Protein AF-A0A8S4QPX8-F1 (afdb_monomer_lite)

Organism: NCBI:txid348720

Foldseek 3Di:
DDPDPDDFDWDKDKDFDDDPLLQFGKIKIWIGTRQKIKIKMWTQALVRDIDIDIDIFHPPPDDDDDDDDDDDRRFDWDKDKDFHDHPPSQWGKIKIWIGTRQKIWMKIWTQDPVRDIDMDIDMDGPVHD

InterPro domains:
  IPR000618 Insect cuticle protein [PF00379] (8-62)
  IPR000618 Insect cuticle protein [PF00379] (73-129)
  IPR000618 Insect cuticle protein [PR00947] (9-20)
  IPR000618 Insect cuticle protein [PR00947] (37-48)
  IPR000618 Insect cuticle protein [PR00947] (48-59)
  IPR000618 Insect cuticle protein [PS51155] (8-79)
  IPR000618 Insect cuticle protein [PS51155] (75-129)
  IPR051217 Insect Cuticle Structural [PTHR12236] (65-129)

Secondary structure (DSSP, 8-state):
---------EEEEEEEEE-TTT--EEEEEEEEETTEEEEEEEEE-TTS-EEEEEEEE-S--S--------------EEEEEEEEE-TTT--EEEEEEEEETTEEEEEEEEE-TTS-EEEEEEEE-TT--

pLDDT: mean 77.75, std 17.4, range [33.19, 95.69]

Sequence (129 aa):
METINIAHPKYEFEYSVADTHTGDIKSQHEARDGDRVTGSYSLHEADGTVRTVHYSADDHTGQQGYSQGHEEYAHPKYEFEYSVADTHTGDIKSQHEARDGDRVTGSYSLHEADGTVRTVHYSADDHTG

Radius of gyration: 18.85 Å; chains: 1; bounding box: 52×27×57 Å

Structure (mmCIF, N/CA/C/O backbone):
data_AF-A0A8S4QPX8-F1
#
_entry.id   AF-A0A8S4QPX8-F1
#
loop_
_atom_site.group_PDB
_atom_site.id
_atom_site.type_symbol
_atom_site.label_atom_id
_atom_site.label_alt_id
_atom_site.label_comp_id
_atom_site.label_asym_id
_atom_site.label_entity_id
_atom_site.label_seq_id
_atom_site.pdbx_PDB_ins_code
_atom_site.Cartn_x
_atom_site.Cartn_y
_atom_site.Cartn_z
_atom_site.occupancy
_atom_site.B_iso_or_equiv
_atom_site.auth_seq_id
_atom_site.auth_comp_id
_atom_site.auth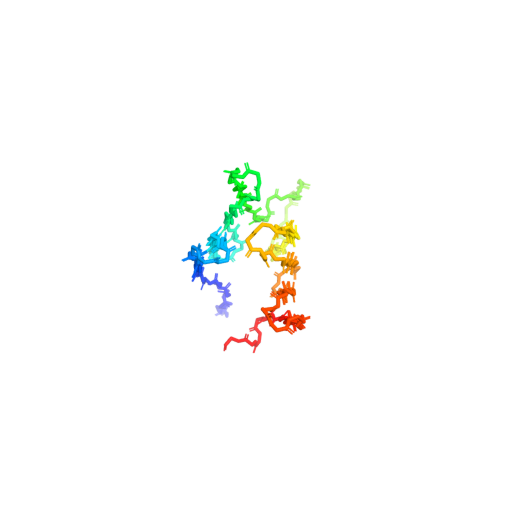_asym_id
_atom_site.auth_atom_id
_atom_site.pdbx_PDB_model_num
ATOM 1 N N . MET A 1 1 ? 19.652 -9.585 -40.666 1.00 42.22 1 MET A N 1
ATOM 2 C CA . MET A 1 1 ? 19.488 -8.649 -39.541 1.00 42.22 1 MET A CA 1
ATOM 3 C C . MET A 1 1 ? 18.197 -9.049 -38.869 1.00 42.22 1 MET A C 1
ATOM 5 O O . MET A 1 1 ? 17.149 -8.899 -39.479 1.00 42.22 1 MET A O 1
ATOM 9 N N . GLU A 1 2 ? 18.297 -9.702 -37.720 1.00 44.25 2 GLU A N 1
ATOM 10 C CA . GLU A 1 2 ? 17.140 -10.091 -36.917 1.00 44.25 2 GLU A CA 1
ATOM 11 C C . GLU A 1 2 ? 16.748 -8.864 -36.093 1.00 44.25 2 GLU A C 1
ATOM 13 O O . GLU A 1 2 ? 17.573 -8.316 -35.363 1.00 44.25 2 GLU A O 1
ATOM 18 N N . THR A 1 3 ? 15.536 -8.355 -36.284 1.00 42.31 3 THR A N 1
ATOM 19 C CA . THR A 1 3 ? 14.982 -7.315 -35.417 1.00 42.31 3 THR A CA 1
ATOM 20 C C . THR A 1 3 ? 14.617 -7.974 -34.097 1.00 42.31 3 THR A C 1
ATOM 22 O O . THR A 1 3 ? 13.640 -8.720 -34.036 1.00 42.31 3 THR A O 1
ATOM 25 N N . ILE A 1 4 ? 15.416 -7.732 -33.059 1.00 50.06 4 ILE A N 1
ATOM 26 C CA . ILE A 1 4 ? 15.067 -8.109 -31.690 1.00 50.06 4 ILE A CA 1
ATOM 27 C C . ILE A 1 4 ? 13.846 -7.266 -31.321 1.00 50.06 4 ILE A C 1
ATOM 29 O O . ILE A 1 4 ? 13.907 -6.038 -31.322 1.00 50.06 4 ILE A O 1
ATOM 33 N N . ASN A 1 5 ? 12.713 -7.923 -31.099 1.00 49.00 5 ASN A N 1
ATOM 34 C CA . ASN A 1 5 ? 11.502 -7.264 -30.640 1.00 49.00 5 ASN A CA 1
ATOM 35 C C . ASN A 1 5 ? 11.675 -7.008 -29.138 1.00 49.00 5 ASN A C 1
ATOM 37 O O . ASN A 1 5 ? 11.500 -7.924 -28.337 1.00 49.00 5 ASN A O 1
ATOM 41 N N . ILE A 1 6 ? 12.121 -5.806 -28.773 1.00 56.75 6 ILE A N 1
ATOM 42 C CA . ILE A 1 6 ? 12.307 -5.424 -27.370 1.00 56.75 6 ILE A CA 1
ATOM 43 C C . ILE A 1 6 ? 10.915 -5.237 -26.764 1.00 56.75 6 ILE A C 1
ATOM 45 O O . ILE A 1 6 ? 10.115 -4.439 -27.257 1.00 56.75 6 ILE A O 1
ATOM 49 N N . ALA A 1 7 ? 10.601 -6.018 -25.732 1.00 63.69 7 ALA A N 1
ATOM 50 C CA . ALA A 1 7 ? 9.343 -5.887 -25.013 1.00 63.69 7 ALA A CA 1
ATOM 51 C C . ALA A 1 7 ? 9.310 -4.533 -24.290 1.00 63.69 7 ALA A C 1
ATOM 53 O O . ALA A 1 7 ? 10.237 -4.198 -23.562 1.00 63.69 7 ALA A O 1
ATOM 54 N N . HIS A 1 8 ? 8.237 -3.769 -24.487 1.00 71.50 8 HIS A N 1
ATOM 55 C CA . HIS A 1 8 ? 8.026 -2.473 -23.843 1.00 71.50 8 HIS A CA 1
ATOM 56 C C . HIS A 1 8 ? 6.739 -2.535 -23.006 1.00 71.50 8 HIS A C 1
ATOM 58 O O . HIS A 1 8 ? 5.679 -2.101 -23.473 1.00 71.50 8 HIS A O 1
ATOM 64 N N . PRO A 1 9 ? 6.783 -3.175 -21.820 1.00 75.38 9 PRO A N 1
ATOM 65 C CA . PRO A 1 9 ? 5.598 -3.401 -21.003 1.00 75.38 9 PRO A CA 1
ATOM 66 C C . PRO A 1 9 ? 4.987 -2.073 -20.566 1.00 75.38 9 PRO A C 1
ATOM 68 O O . PRO A 1 9 ? 5.684 -1.156 -20.133 1.00 75.38 9 PRO A O 1
ATOM 71 N N . LYS A 1 10 ? 3.665 -1.969 -20.685 1.00 83.94 10 LYS A N 1
ATOM 72 C CA . LYS A 1 10 ? 2.926 -0.764 -20.328 1.00 83.94 10 LYS A CA 1
ATOM 73 C C . LYS A 1 10 ? 1.606 -1.137 -19.686 1.00 83.94 10 LYS A C 1
ATOM 75 O O . LYS A 1 10 ? 0.828 -1.887 -20.272 1.00 83.94 10 LYS A O 1
ATOM 80 N N . TYR A 1 11 ? 1.356 -0.592 -18.505 1.00 84.25 11 TYR A N 1
ATOM 81 C CA . TYR A 1 11 ? 0.067 -0.696 -17.837 1.00 84.25 11 TYR A CA 1
ATOM 82 C C . TYR A 1 11 ? -0.186 0.538 -16.981 1.00 84.25 11 TYR A C 1
ATOM 84 O O . TYR A 1 11 ? 0.728 1.286 -16.637 1.00 84.25 11 TYR A O 1
ATOM 92 N N . GLU A 1 12 ? -1.446 0.711 -16.618 1.00 89.44 12 GLU A N 1
ATOM 93 C CA . GLU A 1 12 ? -1.891 1.680 -15.634 1.00 89.44 12 GLU A CA 1
ATOM 94 C C . GLU A 1 12 ? -3.073 1.068 -14.891 1.00 89.44 12 GLU A C 1
ATOM 96 O O . GLU A 1 12 ? -3.953 0.470 -15.517 1.00 89.44 12 GLU A O 1
ATOM 101 N N . PHE A 1 13 ? -3.082 1.181 -13.567 1.00 86.50 13 PHE A N 1
ATOM 102 C CA . PHE A 1 13 ? -4.228 0.787 -12.766 1.00 86.50 13 PHE A CA 1
ATOM 103 C C . PHE A 1 13 ? -4.479 1.767 -11.628 1.00 86.50 13 PHE A C 1
ATOM 105 O O . PHE A 1 13 ? -3.571 2.420 -11.116 1.00 86.50 13 PHE A O 1
ATOM 112 N N . GLU A 1 14 ? -5.747 1.851 -11.246 1.00 91.25 14 GLU A N 1
ATOM 113 C CA . GLU A 1 14 ? -6.229 2.681 -10.157 1.00 91.25 14 GLU A CA 1
ATOM 114 C C . GLU A 1 14 ? -7.338 1.931 -9.425 1.00 91.25 14 GLU A C 1
ATOM 116 O O . GLU A 1 14 ? -8.198 1.301 -10.050 1.00 91.25 14 GLU A O 1
ATOM 121 N N . TYR A 1 15 ? -7.353 2.029 -8.100 1.00 88.25 15 TYR A N 1
ATOM 122 C CA . TYR A 1 15 ? -8.526 1.676 -7.316 1.00 88.25 15 TYR A CA 1
ATOM 123 C C . TYR A 1 15 ? -8.748 2.677 -6.187 1.00 88.25 15 TYR A C 1
ATOM 125 O O . TYR A 1 15 ? -7.821 3.298 -5.668 1.00 88.25 15 TYR A O 1
ATOM 133 N N . SER A 1 16 ? -10.001 2.802 -5.760 1.00 93.12 16 SER A N 1
ATOM 134 C CA . SER A 1 16 ? -10.365 3.569 -4.574 1.00 93.12 16 SER A CA 1
ATOM 135 C C . SER A 1 16 ? -11.467 2.873 -3.785 1.00 93.12 16 SER A C 1
ATOM 137 O O . SER A 1 16 ? -12.267 2.112 -4.330 1.00 93.12 16 SER A O 1
ATOM 139 N N . VAL A 1 17 ? -11.475 3.109 -2.477 1.00 90.62 17 VAL A N 1
ATOM 140 C CA . VAL A 1 17 ? -12.546 2.711 -1.563 1.00 90.62 17 VAL A CA 1
ATOM 141 C C . VAL A 1 17 ? -12.955 3.952 -0.787 1.00 90.62 17 VAL A 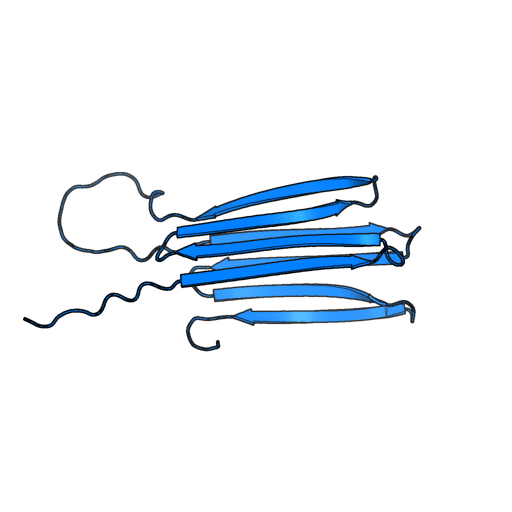C 1
ATOM 143 O O . VAL A 1 17 ? -12.103 4.726 -0.358 1.00 90.62 17 VAL A O 1
ATOM 146 N N . ALA A 1 18 ? -14.262 4.159 -0.668 1.00 93.12 18 ALA A N 1
ATOM 147 C CA . ALA A 1 18 ? -14.858 5.251 0.085 1.00 93.12 18 ALA A CA 1
ATOM 148 C C . ALA A 1 18 ? -16.060 4.706 0.859 1.00 93.12 18 ALA A C 1
ATOM 150 O O . ALA A 1 18 ? -17.216 4.907 0.481 1.00 93.12 18 ALA A O 1
ATOM 151 N N . ASP A 1 19 ? -15.774 3.958 1.918 1.00 87.31 19 ASP A N 1
ATOM 152 C CA . ASP A 1 19 ? -16.784 3.402 2.804 1.00 87.31 19 ASP A CA 1
ATOM 153 C C . ASP A 1 19 ? -16.900 4.268 4.060 1.00 87.31 19 ASP A C 1
ATOM 155 O O . ASP A 1 19 ? -16.084 4.205 4.973 1.00 87.31 19 ASP A O 1
ATOM 159 N N . THR A 1 20 ? -17.943 5.094 4.123 1.00 85.38 20 THR A N 1
ATOM 160 C CA . THR A 1 20 ? -18.206 5.948 5.290 1.00 85.38 20 THR A CA 1
ATOM 161 C C . THR A 1 20 ? -18.744 5.180 6.495 1.00 85.38 20 THR A C 1
ATOM 163 O O . THR A 1 20 ? -18.810 5.745 7.582 1.00 85.38 20 THR A O 1
ATOM 166 N N . HIS A 1 21 ? -19.215 3.943 6.309 1.00 82.69 21 HIS A N 1
ATOM 167 C CA . HIS A 1 21 ? -19.723 3.125 7.406 1.00 82.69 21 HIS A CA 1
ATOM 168 C C . HIS A 1 21 ? -18.576 2.540 8.224 1.00 82.69 21 HIS A C 1
ATOM 170 O O . HIS A 1 21 ? -18.622 2.601 9.450 1.00 82.69 21 HIS A O 1
ATOM 176 N N . THR A 1 22 ? -17.554 2.018 7.545 1.00 82.31 22 THR A N 1
ATOM 177 C CA . THR A 1 22 ? -16.340 1.506 8.189 1.00 82.31 22 THR A CA 1
ATOM 178 C C . THR A 1 22 ? -15.296 2.600 8.396 1.00 82.31 22 THR A C 1
ATOM 180 O O . THR A 1 22 ? -14.528 2.529 9.335 1.00 82.31 22 THR A O 1
ATOM 183 N N . GLY A 1 23 ? -15.281 3.654 7.583 1.00 81.94 23 GLY A N 1
ATOM 184 C CA . GLY A 1 23 ? -14.192 4.633 7.580 1.00 81.94 23 GLY A CA 1
ATOM 185 C C . GLY A 1 23 ? -13.038 4.249 6.647 1.00 81.94 23 GLY A C 1
ATOM 186 O O . GLY A 1 23 ? -12.058 4.989 6.576 1.00 81.94 23 GLY A O 1
ATOM 187 N N . ASP A 1 24 ? -13.160 3.152 5.883 1.00 85.38 24 ASP A N 1
ATOM 188 C CA . ASP A 1 24 ? -12.177 2.774 4.866 1.00 85.38 24 ASP A CA 1
ATOM 189 C C . ASP A 1 24 ? -12.236 3.743 3.676 1.00 85.38 24 ASP A C 1
ATOM 191 O O . ASP A 1 24 ? -13.033 3.598 2.744 1.00 85.38 24 ASP A O 1
ATOM 195 N N . ILE A 1 25 ? -11.388 4.769 3.728 1.00 89.94 25 ILE A N 1
ATOM 196 C CA . ILE A 1 25 ? -11.211 5.747 2.658 1.00 89.94 25 ILE A CA 1
ATOM 197 C C . ILE A 1 25 ? -9.756 5.693 2.196 1.00 89.94 25 ILE A C 1
ATOM 199 O O . ILE A 1 25 ? -8.839 6.090 2.921 1.00 89.94 25 ILE A O 1
ATOM 203 N N . LYS A 1 26 ? -9.542 5.188 0.979 1.00 89.81 26 LYS A N 1
ATOM 204 C CA . LYS A 1 26 ? -8.213 4.980 0.394 1.00 89.81 26 LYS A CA 1
ATOM 205 C C . LYS A 1 26 ? -8.236 5.044 -1.124 1.00 89.81 26 LYS A C 1
ATOM 207 O O . LYS A 1 26 ? -9.246 4.737 -1.758 1.00 89.81 26 LYS A O 1
ATOM 212 N N . SER A 1 27 ? -7.095 5.371 -1.713 1.00 92.75 27 SER A N 1
ATOM 213 C CA . SER A 1 27 ? -6.879 5.285 -3.157 1.00 92.75 27 SER A CA 1
ATOM 214 C C . SER A 1 27 ? -5.485 4.764 -3.468 1.00 92.75 27 SER A C 1
ATOM 216 O O . SER A 1 27 ? -4.565 4.921 -2.669 1.00 92.75 27 SER A O 1
ATOM 218 N N . GLN A 1 28 ? -5.317 4.159 -4.633 1.00 89.38 28 GLN A N 1
ATOM 219 C CA . GLN A 1 28 ? -4.023 3.753 -5.154 1.00 89.38 28 GLN A CA 1
ATOM 220 C C . GLN A 1 28 ? -4.025 3.912 -6.672 1.00 89.38 28 GLN A C 1
ATOM 222 O O . GLN A 1 28 ? -5.047 3.707 -7.321 1.00 89.38 28 GLN A O 1
ATOM 227 N N . HIS A 1 29 ? -2.881 4.327 -7.207 1.00 92.44 29 HIS A N 1
ATOM 228 C CA . HIS A 1 29 ? -2.610 4.483 -8.632 1.00 92.44 29 HIS A CA 1
ATOM 229 C C . HIS A 1 29 ? -1.189 4.003 -8.911 1.00 92.44 29 HIS A C 1
ATOM 231 O O . HIS A 1 29 ? -0.273 4.349 -8.164 1.00 92.44 29 HIS A O 1
ATOM 237 N N . GLU A 1 30 ? -0.998 3.227 -9.972 1.00 88.31 30 GLU A N 1
ATOM 238 C CA . GLU A 1 30 ? 0.323 2.853 -10.471 1.00 88.31 30 GLU A CA 1
ATOM 239 C C . GLU A 1 30 ? 0.324 2.816 -11.999 1.00 88.31 30 GLU A C 1
ATOM 241 O O . GLU A 1 30 ? -0.596 2.295 -12.631 1.00 88.31 30 GLU A O 1
ATOM 246 N N . ALA A 1 31 ? 1.396 3.333 -12.593 1.00 87.19 31 ALA A N 1
ATOM 247 C CA . ALA A 1 31 ? 1.661 3.259 -14.018 1.00 87.19 31 ALA A CA 1
ATOM 248 C C . ALA A 1 31 ? 3.073 2.723 -14.276 1.00 87.19 31 ALA A C 1
ATOM 250 O O . A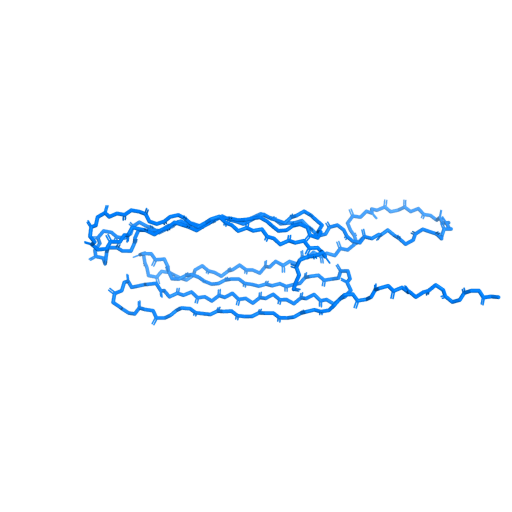LA A 1 31 ? 4.037 3.131 -13.618 1.00 87.19 31 ALA A O 1
ATOM 251 N N . ARG A 1 32 ? 3.189 1.849 -15.281 1.00 84.31 32 ARG A N 1
ATOM 252 C CA . ARG A 1 32 ? 4.455 1.372 -15.845 1.00 84.31 32 ARG A CA 1
ATOM 253 C C . ARG A 1 32 ? 4.561 1.803 -17.297 1.00 84.31 32 ARG A C 1
ATOM 255 O O . ARG A 1 32 ? 3.628 1.593 -18.071 1.00 84.31 32 ARG A O 1
ATOM 262 N N . ASP A 1 33 ? 5.713 2.342 -17.669 1.00 83.94 33 ASP A N 1
ATOM 263 C CA . ASP A 1 33 ? 6.079 2.596 -19.060 1.00 83.94 33 ASP A CA 1
ATOM 264 C C . ASP A 1 33 ? 7.500 2.089 -19.308 1.00 83.94 33 ASP A C 1
ATOM 266 O O . ASP A 1 33 ? 8.479 2.707 -18.884 1.00 83.94 33 ASP A O 1
ATOM 270 N N . GLY A 1 34 ? 7.596 0.912 -19.927 1.00 81.56 34 GLY A N 1
ATOM 271 C CA . GLY A 1 34 ? 8.839 0.163 -20.042 1.00 81.56 34 GLY A CA 1
ATOM 272 C C . GLY A 1 34 ? 9.397 -0.174 -18.659 1.00 81.56 34 GLY A C 1
ATOM 273 O O . GLY A 1 34 ? 8.778 -0.892 -17.868 1.00 81.56 34 GLY A O 1
ATOM 274 N N . ASP A 1 35 ? 10.562 0.387 -18.380 1.00 74.81 35 ASP A N 1
ATOM 275 C CA . ASP A 1 35 ? 11.340 0.186 -17.160 1.00 74.81 35 ASP A CA 1
ATOM 276 C C . ASP A 1 35 ? 10.962 1.137 -16.018 1.00 74.81 35 ASP A C 1
ATOM 278 O O . ASP A 1 35 ? 11.298 0.907 -14.855 1.00 74.81 35 ASP A O 1
ATOM 282 N N . ARG A 1 36 ? 10.219 2.203 -16.325 1.00 81.56 36 ARG A N 1
ATOM 283 C CA . ARG A 1 36 ? 9.812 3.197 -15.336 1.00 81.56 36 ARG A CA 1
ATOM 284 C C . ARG A 1 36 ? 8.490 2.797 -14.697 1.00 81.56 36 ARG A C 1
ATOM 286 O O . ARG A 1 36 ? 7.486 2.656 -15.393 1.00 81.56 36 ARG A O 1
ATOM 293 N N . VAL A 1 37 ? 8.468 2.721 -13.369 1.00 82.75 37 VAL A N 1
ATOM 294 C CA . VAL A 1 37 ? 7.238 2.576 -12.576 1.00 82.75 37 VAL A CA 1
ATOM 295 C C . VAL A 1 37 ? 7.072 3.800 -11.692 1.00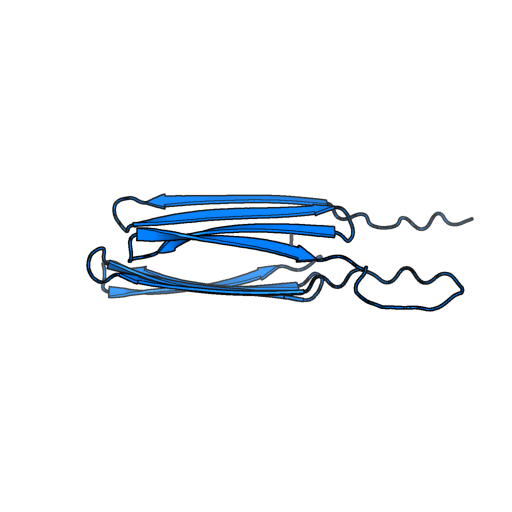 82.75 37 VAL A C 1
ATOM 297 O O . VAL A 1 37 ? 8.015 4.239 -11.035 1.00 82.75 37 VAL A O 1
ATOM 300 N N . THR A 1 38 ? 5.868 4.355 -11.655 1.00 85.00 38 THR A N 1
ATOM 301 C CA . THR A 1 38 ? 5.495 5.417 -10.718 1.00 85.00 38 THR A CA 1
ATOM 302 C C . THR A 1 38 ? 4.120 5.137 -10.162 1.00 85.00 38 THR A C 1
ATOM 304 O O . THR A 1 38 ? 3.234 4.724 -10.907 1.00 85.00 38 THR A O 1
ATOM 307 N N . GLY A 1 39 ? 3.910 5.442 -8.893 1.00 88.69 39 GLY A N 1
ATOM 308 C CA . GLY A 1 39 ? 2.598 5.300 -8.299 1.00 88.69 39 GLY A CA 1
ATOM 309 C C . GLY A 1 39 ? 2.442 6.095 -7.023 1.00 88.69 39 GLY A C 1
ATOM 310 O O . GLY A 1 39 ? 3.351 6.786 -6.549 1.00 88.69 39 GLY A O 1
ATOM 311 N N . SER A 1 40 ? 1.237 6.016 -6.482 1.00 87.75 40 SER A N 1
ATOM 312 C CA . SER A 1 40 ? 0.913 6.573 -5.186 1.00 87.75 40 SER A CA 1
ATOM 313 C C . SER A 1 40 ? -0.181 5.782 -4.495 1.00 87.75 40 SER A C 1
ATOM 315 O O . SER A 1 40 ? -0.986 5.118 -5.146 1.00 87.75 40 SER A O 1
ATOM 317 N N . TYR A 1 41 ? -0.222 5.876 -3.172 1.00 87.31 41 TYR A N 1
ATOM 318 C CA . TYR A 1 41 ? -1.371 5.446 -2.389 1.00 87.31 41 TYR A CA 1
ATOM 319 C C . TYR A 1 41 ? -1.757 6.518 -1.372 1.00 87.31 41 TYR A C 1
ATOM 321 O O . TYR A 1 41 ? -0.901 7.274 -0.902 1.00 87.31 41 TYR A O 1
ATOM 329 N N . SER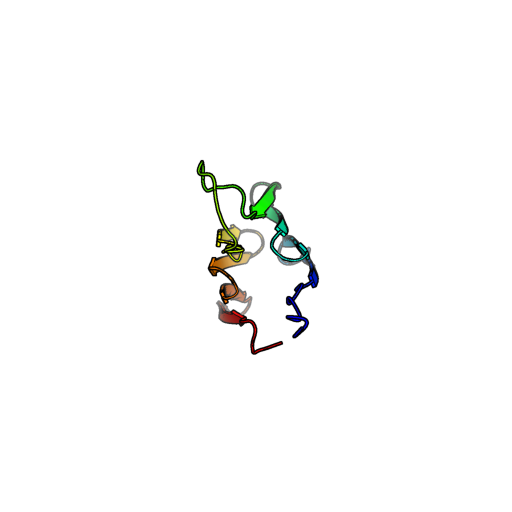 A 1 42 ? -3.044 6.569 -1.031 1.00 90.12 42 SER A N 1
ATOM 330 C CA . SER A 1 42 ? -3.596 7.392 0.039 1.00 90.12 42 SER A CA 1
ATOM 331 C C . SER A 1 42 ? -4.436 6.556 1.004 1.00 90.12 42 SER A C 1
ATOM 333 O O . SER A 1 42 ? -5.103 5.605 0.591 1.00 90.12 42 SER A O 1
ATOM 335 N N . LEU A 1 43 ? -4.396 6.905 2.289 1.00 88.38 43 LEU A N 1
ATOM 336 C CA . LEU A 1 43 ? -5.167 6.267 3.354 1.00 88.38 43 LEU A CA 1
ATOM 337 C C . LEU A 1 43 ? -5.605 7.322 4.370 1.00 88.38 43 LEU A C 1
ATOM 339 O O . LEU A 1 43 ? -4.764 8.066 4.878 1.00 88.38 43 LEU A O 1
ATOM 343 N N . HIS A 1 44 ? -6.897 7.359 4.691 1.00 88.69 44 HIS A N 1
ATOM 344 C CA . HIS A 1 44 ? -7.391 8.056 5.875 1.00 88.69 44 HIS A CA 1
ATOM 345 C C . HIS A 1 44 ? -7.050 7.241 7.128 1.00 88.69 44 HIS A C 1
ATOM 347 O O . HIS A 1 44 ? -7.463 6.090 7.267 1.00 88.69 44 HIS A O 1
ATOM 353 N N . GLU A 1 45 ? -6.269 7.834 8.027 1.00 85.00 45 GLU A N 1
ATOM 354 C CA . GLU A 1 45 ? -5.882 7.235 9.300 1.00 85.00 45 GLU A CA 1
ATOM 355 C C . GLU A 1 45 ? -6.929 7.545 10.385 1.00 85.00 45 GLU A C 1
ATOM 357 O O . GLU A 1 45 ? -7.703 8.501 10.292 1.00 85.00 45 GLU A O 1
ATOM 362 N N . ALA A 1 46 ? -6.951 6.729 11.443 1.00 80.19 46 ALA A N 1
ATOM 363 C CA . ALA A 1 46 ? -7.934 6.834 12.527 1.00 80.19 46 ALA A CA 1
ATOM 364 C C . ALA A 1 46 ? -7.853 8.163 13.306 1.00 80.19 46 ALA A C 1
ATOM 366 O O . ALA A 1 46 ? -8.823 8.590 13.928 1.00 80.19 46 ALA A O 1
ATOM 367 N N . ASP A 1 47 ? -6.700 8.837 13.273 1.00 81.62 47 ASP A N 1
ATOM 368 C CA . ASP A 1 47 ? -6.514 10.166 13.863 1.00 81.62 47 ASP A CA 1
ATOM 369 C C . ASP A 1 47 ? -7.058 11.308 12.978 1.00 81.62 47 ASP A C 1
ATOM 371 O O . ASP A 1 47 ? -6.956 12.483 13.336 1.00 81.62 47 ASP A O 1
ATOM 375 N N . GLY A 1 48 ? -7.664 10.964 11.837 1.00 83.00 48 GLY A N 1
ATOM 376 C CA . GLY A 1 48 ? -8.224 11.889 10.860 1.00 83.00 48 GLY A CA 1
ATOM 377 C C . GLY A 1 48 ? -7.205 12.441 9.863 1.00 83.00 48 GLY A C 1
ATOM 378 O O . GLY A 1 48 ? -7.581 13.256 9.016 1.00 83.00 48 GLY A O 1
ATOM 379 N N . THR A 1 49 ? -5.935 12.037 9.937 1.00 88.94 49 THR A N 1
ATOM 380 C CA . THR A 1 49 ? -4.927 12.426 8.946 1.00 88.94 49 THR A CA 1
ATOM 381 C C . THR A 1 49 ? -5.059 11.608 7.661 1.00 88.94 49 THR A C 1
ATOM 383 O O . THR A 1 49 ? -5.700 10.560 7.622 1.00 88.94 49 THR A O 1
ATOM 386 N N . VAL A 1 50 ? -4.471 12.110 6.572 1.00 89.62 50 VAL A N 1
ATOM 387 C CA . VAL A 1 50 ? -4.362 11.368 5.312 1.00 89.62 50 VAL A CA 1
ATOM 388 C C . VAL A 1 50 ? -2.891 11.118 5.036 1.00 89.62 50 VAL A C 1
ATOM 390 O O . VAL A 1 50 ? -2.136 12.052 4.751 1.00 89.62 50 VAL A O 1
ATOM 393 N N . ARG A 1 51 ? -2.481 9.853 5.085 1.00 87.94 51 ARG A N 1
ATOM 394 C CA . ARG A 1 51 ? -1.160 9.440 4.617 1.00 87.94 51 ARG A CA 1
ATOM 395 C C . ARG A 1 51 ? -1.211 9.331 3.102 1.00 87.94 51 ARG A C 1
ATOM 397 O O . ARG A 1 51 ? -2.020 8.580 2.576 1.00 87.94 51 ARG A O 1
ATOM 404 N N . THR A 1 52 ? -0.338 10.060 2.411 1.00 89.00 52 THR A N 1
ATOM 405 C CA . THR A 1 52 ? -0.109 9.909 0.968 1.00 89.00 52 THR A CA 1
ATOM 406 C C . THR A 1 52 ? 1.351 9.563 0.738 1.00 89.00 52 THR A C 1
ATOM 408 O O . THR A 1 52 ? 2.236 10.240 1.262 1.00 89.00 52 THR A O 1
ATOM 411 N N . VAL A 1 53 ? 1.607 8.523 -0.044 1.00 84.62 53 VAL A N 1
ATOM 412 C CA . VAL A 1 53 ? 2.960 8.106 -0.414 1.00 84.62 53 VAL A CA 1
ATOM 413 C C . VAL A 1 53 ? 3.054 8.068 -1.922 1.00 84.62 53 VAL A C 1
ATOM 415 O O . VAL A 1 53 ? 2.197 7.489 -2.580 1.00 84.62 53 VAL A O 1
ATOM 418 N N . HIS A 1 54 ? 4.114 8.671 -2.451 1.00 84.06 54 HIS A N 1
ATOM 419 C CA . HIS A 1 54 ? 4.505 8.562 -3.848 1.00 84.06 54 HIS A CA 1
ATOM 420 C C . HIS A 1 54 ? 5.745 7.681 -3.931 1.00 84.06 54 HIS A C 1
ATOM 422 O O . HIS A 1 54 ? 6.678 7.855 -3.146 1.00 84.06 54 HIS A O 1
ATOM 428 N N . TYR A 1 55 ? 5.762 6.764 -4.887 1.00 78.62 55 TYR A N 1
ATOM 429 C CA . TYR A 1 55 ? 6.905 5.903 -5.149 1.00 78.62 55 TYR A CA 1
ATOM 430 C C . TYR A 1 55 ? 7.244 5.920 -6.634 1.00 78.62 55 TYR A C 1
ATOM 432 O O . TYR A 1 55 ? 6.391 6.122 -7.501 1.00 78.62 55 TYR A O 1
ATOM 440 N N . SER A 1 56 ? 8.522 5.724 -6.921 1.00 77.62 56 SER A N 1
ATOM 441 C CA . SER A 1 56 ? 9.035 5.587 -8.274 1.00 77.62 56 SER A CA 1
ATOM 442 C C . SER A 1 56 ? 10.196 4.610 -8.277 1.00 77.62 56 SER A C 1
ATOM 444 O O . SER A 1 56 ? 11.037 4.665 -7.380 1.00 77.62 56 SER A O 1
ATOM 446 N N . ALA A 1 57 ? 10.255 3.767 -9.299 1.00 73.75 57 ALA A N 1
ATOM 447 C CA . ALA A 1 57 ? 11.400 2.927 -9.594 1.00 73.75 57 ALA A CA 1
ATOM 448 C C . ALA A 1 57 ? 11.887 3.239 -11.014 1.00 73.75 57 ALA A C 1
ATOM 450 O O . ALA A 1 57 ? 11.085 3.288 -11.952 1.00 73.75 57 ALA A O 1
ATOM 451 N N . ASP A 1 58 ? 13.190 3.485 -11.137 1.00 70.00 58 ASP A N 1
ATOM 452 C CA . ASP A 1 58 ? 13.908 3.630 -12.399 1.00 70.00 58 ASP A CA 1
ATOM 453 C C . ASP A 1 58 ? 15.258 2.892 -12.345 1.00 70.00 58 ASP A C 1
ATOM 455 O O . ASP A 1 58 ? 15.756 2.510 -11.282 1.00 70.00 58 ASP A O 1
ATOM 459 N N . ASP A 1 59 ? 15.820 2.663 -13.523 1.00 56.12 59 ASP A N 1
ATOM 460 C CA . ASP A 1 59 ? 17.090 1.997 -13.819 1.00 56.12 59 ASP A CA 1
ATOM 461 C C . ASP A 1 59 ? 18.335 2.853 -13.503 1.00 56.12 59 ASP A C 1
ATOM 463 O O . ASP A 1 59 ? 19.469 2.403 -13.658 1.00 56.12 59 ASP A O 1
ATOM 467 N N . HIS A 1 60 ? 18.186 4.088 -13.013 1.00 52.81 60 HIS A N 1
ATOM 468 C CA . HIS A 1 60 ? 19.312 5.021 -12.884 1.00 52.81 60 HIS A CA 1
ATOM 469 C C . HIS A 1 60 ? 20.114 4.917 -11.574 1.00 52.81 60 HIS A C 1
ATOM 471 O O . HIS A 1 60 ? 20.988 5.750 -11.314 1.00 52.81 60 HIS A O 1
ATOM 477 N N . THR A 1 61 ? 19.891 3.893 -10.746 1.00 47.00 61 THR A N 1
ATOM 478 C CA . THR A 1 61 ? 20.564 3.744 -9.437 1.00 47.00 61 THR A CA 1
ATOM 479 C C . THR A 1 61 ? 21.829 2.863 -9.431 1.00 47.00 61 THR A C 1
ATOM 481 O O . THR A 1 61 ? 22.266 2.419 -8.370 1.00 47.00 61 THR A O 1
ATOM 484 N N . GLY A 1 62 ? 22.506 2.708 -10.578 1.00 38.72 62 GLY A N 1
ATOM 485 C CA . GLY A 1 62 ? 23.868 2.157 -10.689 1.00 38.72 62 GLY A CA 1
ATOM 486 C C . GLY A 1 62 ? 24.868 3.167 -11.279 1.00 38.72 62 GLY A C 1
ATOM 487 O O . GLY A 1 62 ? 24.812 3.502 -12.457 1.00 38.72 62 GLY A O 1
ATOM 488 N N . GLN A 1 63 ? 25.807 3.691 -10.484 1.00 39.78 63 GLN A N 1
ATOM 489 C CA . GLN A 1 63 ? 26.819 4.646 -10.965 1.00 39.78 63 GLN A CA 1
ATOM 490 C C . GLN A 1 63 ? 27.984 3.988 -11.747 1.00 39.78 63 GLN A C 1
ATOM 492 O O . GLN A 1 63 ? 28.670 3.125 -11.212 1.00 39.78 63 GLN A O 1
ATOM 497 N N . GLN A 1 64 ? 28.302 4.595 -12.907 1.00 43.50 64 GLN A N 1
ATOM 498 C CA . GLN A 1 64 ? 29.619 4.750 -13.576 1.00 43.50 64 GLN A CA 1
ATOM 499 C C . GLN A 1 64 ? 30.218 3.560 -14.364 1.00 43.50 64 GLN A C 1
ATOM 501 O O . GLN A 1 64 ? 30.755 2.621 -13.787 1.00 43.50 64 GLN A O 1
ATOM 506 N N . GLY A 1 65 ? 30.339 3.706 -15.694 1.00 33.19 65 GLY A N 1
ATOM 507 C CA . GLY A 1 65 ? 31.320 2.946 -16.485 1.00 33.19 65 GLY A CA 1
ATOM 508 C C . GLY A 1 65 ? 31.042 2.896 -17.988 1.00 33.19 65 GLY A C 1
ATOM 509 O O . GLY A 1 65 ? 29.993 2.447 -18.422 1.00 33.19 65 GLY A O 1
ATOM 510 N N . TYR A 1 66 ? 31.995 3.348 -18.802 1.00 40.44 66 TYR A N 1
ATOM 511 C CA . TYR A 1 66 ? 31.951 3.235 -20.260 1.00 40.44 66 TYR A CA 1
ATOM 512 C C . TYR A 1 66 ? 31.866 1.770 -20.730 1.00 40.44 66 TYR A C 1
ATOM 514 O O . TYR A 1 66 ? 32.615 0.933 -20.226 1.00 40.44 66 TYR A O 1
ATOM 522 N N . SER A 1 67 ? 31.153 1.559 -21.846 1.00 39.16 67 SER A N 1
ATOM 523 C CA . SER A 1 67 ? 31.342 0.517 -22.886 1.00 39.16 67 SER A CA 1
ATOM 524 C C . SER A 1 67 ? 30.304 -0.613 -22.949 1.00 39.16 67 SER A C 1
ATOM 526 O O . SER A 1 67 ? 30.201 -1.430 -22.050 1.00 39.16 67 SER A O 1
ATOM 528 N N . GLN A 1 68 ? 29.696 -0.723 -24.138 1.00 35.62 68 GLN A N 1
ATOM 529 C CA . GLN A 1 68 ? 29.104 -1.925 -24.746 1.00 35.62 68 GLN A CA 1
ATOM 530 C C . GLN A 1 68 ? 27.850 -2.528 -24.087 1.00 35.62 68 GLN A C 1
ATOM 532 O O . GLN A 1 68 ? 27.925 -3.451 -23.291 1.00 35.62 68 GLN A O 1
ATOM 537 N N . GLY A 1 69 ? 26.688 -2.110 -24.601 1.00 39.09 69 GLY A N 1
ATOM 538 C CA . GLY A 1 69 ? 25.713 -3.048 -25.174 1.00 39.09 69 GLY A CA 1
ATOM 539 C C . GLY A 1 69 ? 25.155 -4.149 -24.274 1.00 39.09 69 GLY A C 1
ATOM 540 O O . GLY A 1 69 ? 24.987 -5.265 -24.755 1.00 39.09 69 GLY A O 1
ATOM 541 N N . HIS A 1 70 ? 24.843 -3.844 -23.021 1.00 35.19 70 HIS A N 1
ATOM 542 C CA . HIS A 1 70 ? 23.927 -4.643 -22.213 1.00 35.19 70 HIS A CA 1
ATOM 543 C C . HIS A 1 70 ? 22.882 -3.691 -21.631 1.00 35.19 70 HIS A C 1
ATOM 545 O O . HIS A 1 70 ? 23.200 -2.878 -20.768 1.00 35.19 70 HIS A O 1
ATOM 551 N N . GLU A 1 71 ? 21.668 -3.740 -22.177 1.00 43.69 71 GLU A N 1
ATOM 552 C CA . GLU A 1 71 ? 20.502 -3.075 -21.596 1.00 43.69 71 GLU A CA 1
ATOM 553 C C . GLU A 1 71 ? 20.133 -3.858 -20.331 1.00 43.69 71 GLU A C 1
ATOM 555 O O . GLU A 1 71 ? 19.770 -5.035 -20.383 1.00 43.69 71 GLU A O 1
ATOM 560 N N . GLU A 1 72 ? 20.382 -3.238 -19.184 1.00 43.22 72 GLU A N 1
ATOM 561 C CA . GLU A 1 72 ? 20.090 -3.776 -17.863 1.00 43.22 72 GLU A CA 1
ATOM 562 C C . GLU A 1 72 ? 18.585 -3.588 -17.633 1.00 43.22 72 GLU A C 1
ATOM 564 O O . GLU A 1 72 ? 18.125 -2.462 -17.481 1.00 43.22 72 GLU A O 1
ATOM 569 N N . TYR A 1 73 ? 17.807 -4.676 -17.695 1.00 51.81 73 TYR A N 1
ATOM 570 C CA . TYR A 1 73 ? 16.374 -4.656 -17.376 1.00 51.81 73 TYR A CA 1
ATOM 571 C C . TYR A 1 73 ? 16.163 -3.958 -16.029 1.00 51.81 73 TYR A C 1
ATOM 573 O O . TYR A 1 73 ? 16.811 -4.335 -15.045 1.00 51.81 73 TYR A O 1
ATOM 581 N N . ALA A 1 74 ? 15.262 -2.975 -15.951 1.00 53.91 74 ALA A N 1
ATOM 582 C CA . ALA A 1 74 ? 14.951 -2.392 -14.656 1.00 53.91 74 ALA A CA 1
ATOM 583 C C . ALA A 1 74 ? 14.380 -3.469 -13.736 1.00 53.91 74 ALA A C 1
ATOM 585 O O . ALA A 1 74 ? 13.460 -4.203 -14.092 1.00 53.91 74 ALA A O 1
ATOM 586 N N . HIS A 1 75 ? 14.922 -3.536 -12.523 1.00 67.50 75 HIS A N 1
ATOM 587 C CA . HIS A 1 75 ? 14.416 -4.374 -11.444 1.00 67.50 75 HIS A CA 1
ATOM 588 C C . HIS A 1 75 ? 13.643 -3.490 -10.454 1.00 67.50 75 HIS A C 1
ATOM 590 O O . HIS A 1 75 ? 14.192 -3.119 -9.411 1.00 67.50 75 HIS A O 1
ATOM 596 N N . PRO A 1 76 ? 12.388 -3.091 -10.759 1.00 70.50 76 PRO A N 1
ATOM 597 C CA . PRO A 1 76 ? 11.606 -2.280 -9.841 1.00 70.50 76 PRO A CA 1
ATOM 598 C C . PRO A 1 76 ? 11.419 -3.021 -8.520 1.00 70.50 76 PRO A C 1
ATOM 600 O O . PRO A 1 76 ? 11.006 -4.179 -8.488 1.00 70.50 76 PRO A O 1
ATOM 603 N N . LYS A 1 77 ? 11.728 -2.339 -7.418 1.00 79.44 77 LYS A N 1
ATOM 604 C CA . LYS A 1 77 ? 11.627 -2.903 -6.078 1.00 79.44 77 LYS A CA 1
ATOM 605 C C . LYS A 1 77 ? 10.994 -1.902 -5.133 1.00 79.44 77 LYS A C 1
ATOM 607 O O . LYS A 1 77 ? 11.507 -0.800 -4.955 1.00 79.44 77 LYS A O 1
ATOM 612 N N . TYR A 1 78 ? 9.895 -2.306 -4.516 1.00 77.12 78 TYR A N 1
ATOM 613 C CA . TYR A 1 78 ? 9.269 -1.566 -3.431 1.00 77.12 78 TYR A CA 1
ATOM 614 C C . TYR A 1 78 ? 8.701 -2.539 -2.409 1.00 77.12 78 TYR A C 1
ATOM 616 O O . TYR A 1 78 ? 8.431 -3.700 -2.707 1.00 77.12 78 TYR A O 1
ATOM 624 N N . GLU A 1 79 ? 8.494 -2.041 -1.202 1.00 83.44 79 GLU A N 1
ATOM 625 C CA . GLU A 1 79 ? 7.753 -2.734 -0.164 1.00 83.44 79 GLU A CA 1
ATOM 626 C C . GLU A 1 79 ? 7.019 -1.681 0.653 1.00 83.44 79 GLU A C 1
ATOM 628 O O . GLU A 1 79 ? 7.601 -0.655 1.018 1.00 83.44 79 GLU A O 1
ATOM 633 N N . PHE A 1 80 ? 5.736 -1.908 0.902 1.00 80.81 80 PHE A N 1
ATOM 634 C CA . PHE A 1 80 ? 4.956 -1.061 1.785 1.00 80.81 80 PHE A CA 1
ATOM 635 C C . PHE A 1 80 ? 3.989 -1.887 2.619 1.00 80.81 80 PHE A C 1
ATOM 637 O O . PHE A 1 80 ? 3.541 -2.965 2.233 1.00 80.81 80 PHE A O 1
ATOM 644 N N . GLU A 1 81 ? 3.661 -1.340 3.781 1.00 86.31 81 GLU A N 1
ATOM 645 C CA . GLU A 1 81 ? 2.649 -1.878 4.669 1.00 86.31 81 GLU A CA 1
ATOM 646 C C . GLU A 1 81 ? 1.861 -0.746 5.314 1.00 86.31 81 GLU A C 1
ATOM 648 O O . GLU A 1 81 ? 2.366 0.361 5.544 1.00 86.31 81 GLU A O 1
ATOM 653 N N . TYR A 1 82 ? 0.610 -1.038 5.635 1.00 83.44 82 TYR A N 1
ATOM 654 C CA . TYR A 1 82 ? -0.181 -0.205 6.520 1.00 83.44 82 TYR A CA 1
ATOM 655 C C . TYR A 1 82 ? -1.124 -1.056 7.359 1.00 83.44 82 TYR A C 1
ATOM 657 O O . TYR A 1 82 ? -1.497 -2.176 7.010 1.00 83.44 82 TYR A O 1
ATOM 665 N N . SER A 1 83 ? -1.544 -0.495 8.484 1.00 89.50 83 SER A N 1
ATOM 666 C CA . SER A 1 83 ? -2.610 -1.063 9.296 1.00 89.50 83 SER A CA 1
ATOM 667 C C . SER A 1 83 ? -3.471 0.047 9.868 1.00 89.50 83 SER A C 1
ATOM 669 O O . SER A 1 83 ? -2.996 1.151 10.125 1.00 89.50 83 SER A O 1
ATOM 671 N N . VAL A 1 84 ? -4.751 -0.256 10.035 1.00 88.69 84 VAL A N 1
ATOM 672 C CA . VAL A 1 84 ? -5.712 0.586 10.740 1.00 88.69 84 VAL A CA 1
ATOM 673 C C . VAL A 1 84 ? -6.289 -0.252 11.865 1.00 88.69 84 VAL A C 1
ATOM 675 O O . VAL A 1 84 ? -6.583 -1.431 11.681 1.00 88.69 84 VAL A O 1
ATOM 678 N N . ALA A 1 85 ? -6.386 0.351 13.043 1.00 89.75 85 ALA A N 1
ATOM 679 C CA . ALA A 1 85 ? -6.981 -0.252 14.222 1.00 89.75 85 ALA A CA 1
ATOM 680 C C . ALA A 1 85 ? -7.900 0.779 14.879 1.00 89.75 85 ALA A C 1
ATOM 682 O O . ALA A 1 85 ? -7.589 1.335 15.934 1.00 89.75 85 ALA A O 1
ATOM 683 N N . ASP A 1 86 ? -9.017 1.064 14.217 1.00 86.25 86 ASP A N 1
ATOM 684 C CA . ASP A 1 86 ? -10.028 1.980 14.719 1.00 86.25 86 ASP A CA 1
ATOM 685 C C . ASP A 1 86 ? -11.141 1.203 15.434 1.00 86.25 86 ASP A C 1
ATOM 687 O O . ASP A 1 86 ? -12.007 0.571 14.834 1.00 86.25 86 ASP A O 1
ATOM 691 N N . THR A 1 87 ? -11.123 1.258 16.764 1.00 85.38 87 THR A N 1
ATOM 692 C CA . THR A 1 87 ? -12.149 0.610 17.596 1.00 85.38 87 THR A CA 1
ATOM 693 C C . THR A 1 87 ? -13.463 1.388 17.653 1.00 85.38 87 THR A C 1
ATOM 695 O O . THR A 1 87 ? -14.468 0.837 18.099 1.00 85.38 87 THR A O 1
ATOM 698 N N . HIS A 1 88 ? -13.476 2.653 17.227 1.00 84.75 88 HIS A N 1
ATOM 699 C CA . HIS A 1 88 ? -14.681 3.473 17.203 1.00 84.75 88 HIS A CA 1
ATOM 700 C C . HIS A 1 88 ? -15.572 3.121 16.011 1.00 84.75 88 HIS A C 1
ATOM 702 O O . HIS A 1 88 ? -16.783 2.970 16.176 1.00 84.75 88 HIS A O 1
ATOM 708 N N . THR A 1 89 ? -14.972 2.964 14.832 1.00 84.06 89 THR A N 1
ATOM 709 C CA . THR A 1 89 ? -15.666 2.587 13.591 1.00 84.06 89 THR A CA 1
ATOM 710 C C . THR A 1 89 ? -15.689 1.075 13.357 1.00 84.06 89 THR A C 1
ATOM 712 O O . THR A 1 89 ? -16.537 0.577 12.620 1.00 84.06 89 THR A O 1
ATOM 715 N N . GLY A 1 90 ? -14.798 0.329 14.018 1.00 83.75 90 GLY A N 1
ATOM 716 C CA . GLY A 1 90 ? -14.608 -1.104 13.796 1.00 83.75 90 GLY A CA 1
ATOM 717 C C . GLY A 1 90 ? -13.693 -1.419 12.610 1.00 83.75 90 GLY A C 1
ATOM 718 O O . GLY A 1 90 ? -13.530 -2.590 12.271 1.00 83.75 90 GLY A O 1
ATOM 719 N N . ASP A 1 91 ? -13.082 -0.406 11.994 1.00 86.56 91 ASP A N 1
ATOM 720 C CA . ASP A 1 91 ? -12.133 -0.567 10.899 1.00 86.56 91 ASP A CA 1
ATOM 721 C C . ASP A 1 91 ? -10.777 -1.048 11.412 1.00 86.56 91 ASP A C 1
ATOM 723 O O . ASP A 1 91 ? -9.890 -0.288 11.813 1.00 86.56 91 ASP A O 1
ATOM 727 N N . ILE A 1 92 ? -10.650 -2.371 11.431 1.00 90.56 92 ILE A N 1
ATOM 728 C CA . ILE A 1 92 ? -9.429 -3.068 11.803 1.00 90.56 92 ILE A CA 1
ATOM 729 C C . ILE A 1 92 ? -8.964 -3.866 10.590 1.00 90.56 92 ILE A C 1
ATOM 731 O O . ILE A 1 92 ? -9.557 -4.885 10.224 1.00 90.56 92 ILE A O 1
ATOM 735 N N . LYS A 1 93 ? -7.889 -3.396 9.960 1.00 90.94 93 LYS A N 1
ATOM 736 C CA . LYS A 1 93 ? -7.350 -3.970 8.727 1.00 90.94 93 LYS A CA 1
ATOM 737 C C . LYS A 1 93 ? -5.843 -3.821 8.638 1.00 90.94 93 LYS A C 1
ATOM 739 O O . LYS A 1 93 ? -5.251 -2.929 9.244 1.00 90.94 93 LYS A O 1
ATOM 744 N N . SER A 1 94 ? -5.220 -4.666 7.834 1.00 91.44 94 SER A N 1
ATOM 745 C CA . SER A 1 94 ? -3.812 -4.536 7.478 1.00 91.44 94 SER A CA 1
ATOM 746 C C . SER A 1 94 ? -3.588 -4.889 6.021 1.00 91.44 94 SER A C 1
ATOM 748 O O . SER A 1 94 ? -4.335 -5.663 5.426 1.00 91.44 94 SER A O 1
ATOM 750 N N . GLN A 1 95 ? -2.558 -4.298 5.439 1.00 90.19 95 GLN A N 1
ATOM 751 C CA . GLN A 1 95 ? -2.132 -4.568 4.082 1.00 90.19 95 GLN A CA 1
ATOM 752 C C . GLN A 1 95 ? -0.610 -4.543 4.031 1.00 90.19 95 GLN A C 1
ATOM 754 O O . GLN A 1 95 ? 0.033 -3.758 4.726 1.00 90.19 95 GLN A O 1
ATOM 759 N N . HIS A 1 96 ? -0.057 -5.433 3.222 1.00 91.81 96 HIS A N 1
ATOM 760 C CA . HIS A 1 96 ? 1.359 -5.496 2.894 1.00 91.81 96 HIS A CA 1
ATOM 761 C C . HIS A 1 96 ? 1.483 -5.844 1.420 1.00 91.81 96 HIS A C 1
ATOM 763 O O . HIS A 1 96 ? 0.767 -6.722 0.933 1.00 91.81 96 HIS A O 1
ATOM 769 N N . GLU A 1 97 ? 2.378 -5.166 0.718 1.00 88.25 97 GLU A N 1
ATOM 770 C CA . GLU A 1 97 ? 2.721 -5.492 -0.655 1.00 88.25 97 GLU A CA 1
ATOM 771 C C . GLU A 1 97 ? 4.205 -5.261 -0.898 1.00 88.25 97 GLU A C 1
ATOM 773 O O . GLU A 1 97 ? 4.773 -4.236 -0.520 1.00 88.25 97 GLU A O 1
ATOM 778 N N . ALA A 1 98 ? 4.819 -6.224 -1.569 1.00 85.94 98 ALA A N 1
ATOM 779 C CA . ALA A 1 98 ? 6.195 -6.170 -2.006 1.00 85.94 98 ALA A CA 1
ATOM 780 C C . ALA A 1 98 ? 6.276 -6.485 -3.496 1.00 85.94 98 ALA A C 1
ATOM 782 O O . ALA A 1 98 ? 5.622 -7.408 -3.995 1.00 85.94 98 ALA A O 1
ATOM 783 N N . ARG A 1 99 ? 7.139 -5.742 -4.180 1.00 83.94 99 ARG A N 1
ATOM 784 C CA . ARG A 1 99 ? 7.519 -5.974 -5.564 1.00 83.94 99 ARG A CA 1
ATOM 785 C C . ARG A 1 99 ? 9.009 -6.233 -5.659 1.00 83.94 99 ARG A C 1
ATOM 787 O O . ARG A 1 99 ? 9.804 -5.511 -5.060 1.00 83.94 99 ARG A O 1
ATOM 794 N N . ASP A 1 100 ? 9.371 -7.232 -6.450 1.00 84.19 100 ASP A N 1
ATOM 795 C CA . ASP A 1 100 ? 10.748 -7.499 -6.850 1.00 84.19 100 ASP A CA 1
ATOM 796 C C . ASP A 1 100 ? 10.778 -7.845 -8.342 1.00 84.19 100 ASP A C 1
ATOM 798 O O . ASP A 1 100 ? 10.336 -8.921 -8.759 1.00 84.19 100 ASP A O 1
ATOM 802 N N . GLY A 1 101 ? 11.228 -6.888 -9.153 1.00 81.25 101 GLY A N 1
ATOM 803 C CA . GLY A 1 101 ? 11.134 -6.962 -10.602 1.00 81.25 101 GLY A CA 1
ATOM 804 C C . GLY A 1 101 ? 9.675 -7.052 -11.039 1.00 81.25 101 GLY A C 1
ATOM 805 O O . GLY A 1 101 ? 8.835 -6.215 -10.702 1.00 81.25 101 GLY A O 1
ATOM 806 N N . ASP A 1 102 ? 9.359 -8.106 -11.768 1.00 77.44 102 ASP A N 1
ATOM 807 C CA . ASP A 1 102 ? 8.017 -8.347 -12.282 1.00 77.44 102 ASP A CA 1
ATOM 808 C C . ASP A 1 102 ? 7.101 -9.112 -11.321 1.00 77.44 102 ASP A C 1
ATOM 810 O O . ASP A 1 102 ? 5.901 -9.246 -11.558 1.00 77.44 102 ASP A O 1
ATOM 814 N N . ARG A 1 103 ? 7.643 -9.591 -10.199 1.00 84.56 103 ARG A N 1
ATOM 815 C CA . ARG A 1 103 ? 6.860 -10.297 -9.191 1.00 84.56 103 ARG A CA 1
ATOM 816 C C . ARG A 1 103 ? 6.289 -9.308 -8.186 1.00 84.56 103 ARG A C 1
ATOM 818 O O . ARG A 1 103 ? 7.043 -8.648 -7.473 1.00 84.56 103 ARG A O 1
ATOM 825 N N . VAL A 1 104 ? 4.968 -9.292 -8.052 1.00 87.00 104 VAL A N 1
ATOM 826 C CA . VAL A 1 104 ? 4.263 -8.634 -6.945 1.00 87.00 104 VAL A CA 1
ATOM 827 C C . VAL A 1 104 ? 3.677 -9.704 -6.037 1.00 87.00 104 VAL A C 1
ATOM 829 O O . VAL A 1 104 ? 3.093 -10.681 -6.506 1.00 87.00 104 VAL A O 1
ATOM 832 N N . THR A 1 105 ? 3.823 -9.534 -4.729 1.00 91.94 105 THR A N 1
ATOM 833 C CA . THR A 1 105 ? 3.144 -10.348 -3.718 1.00 91.94 105 THR A CA 1
ATOM 834 C C . THR A 1 105 ? 2.597 -9.453 -2.634 1.00 91.94 105 THR A C 1
ATOM 836 O O . THR A 1 105 ? 3.273 -8.519 -2.214 1.00 91.94 105 THR A O 1
ATOM 839 N N . GLY A 1 106 ? 1.422 -9.779 -2.123 1.00 94.12 106 GLY A N 1
ATOM 840 C CA . GLY A 1 106 ? 0.869 -9.034 -1.012 1.00 94.12 106 GLY A CA 1
ATOM 841 C C . GLY A 1 106 ? -0.175 -9.804 -0.239 1.00 94.12 106 GLY A C 1
ATOM 842 O O . GLY A 1 106 ? -0.554 -10.936 -0.566 1.00 94.12 106 GLY A O 1
ATOM 843 N N . SER A 1 107 ? -0.622 -9.171 0.832 1.00 95.69 107 SER A N 1
ATOM 844 C CA . SER A 1 107 ? -1.744 -9.637 1.619 1.00 95.69 107 SER A CA 1
ATOM 845 C C . SER A 1 107 ? -2.590 -8.477 2.108 1.00 95.69 107 SER A C 1
ATOM 847 O O . SER A 1 107 ? -2.088 -7.387 2.368 1.00 95.69 107 SER A O 1
ATOM 849 N N . TYR A 1 108 ? -3.883 -8.735 2.244 1.00 91.75 108 TYR A N 1
ATOM 850 C CA . TYR A 1 108 ? -4.841 -7.829 2.856 1.00 91.75 108 TYR A CA 1
ATOM 851 C C . TYR A 1 108 ? -5.635 -8.593 3.910 1.00 91.75 108 TYR A C 1
ATOM 853 O O . TYR A 1 108 ? -6.102 -9.698 3.636 1.00 91.75 108 TYR A O 1
ATOM 861 N N . SER A 1 109 ? -5.794 -8.018 5.100 1.00 94.50 109 SER A N 1
ATOM 862 C CA . SER A 1 109 ? -6.627 -8.561 6.172 1.00 94.50 109 SER A CA 1
ATOM 863 C C . SER A 1 109 ? -7.673 -7.551 6.624 1.00 94.50 109 SER A C 1
ATOM 865 O O . SER A 1 109 ? -7.358 -6.374 6.765 1.00 94.50 109 SER A O 1
ATOM 867 N N . LEU A 1 110 ? -8.891 -8.020 6.893 1.00 91.62 110 LEU A N 1
ATOM 868 C CA . LEU A 1 110 ? -10.016 -7.224 7.387 1.00 91.62 110 LEU A CA 1
ATOM 869 C C . LEU A 1 110 ? -10.744 -7.989 8.495 1.00 91.62 110 LEU A C 1
ATOM 871 O O . LEU A 1 110 ? -11.130 -9.144 8.294 1.00 91.62 110 LEU A O 1
ATOM 875 N N . HIS A 1 111 ? -10.948 -7.344 9.643 1.00 92.12 111 HIS A N 1
ATOM 876 C CA . HIS A 1 111 ? -11.900 -7.811 10.645 1.00 92.12 111 HIS A CA 1
ATOM 877 C C . HIS A 1 111 ? -13.323 -7.511 10.182 1.00 92.12 111 HIS A C 1
ATOM 879 O O . HIS A 1 111 ? -13.679 -6.370 9.899 1.00 92.12 111 HIS A O 1
ATOM 885 N N . GLU A 1 112 ? -14.144 -8.548 10.123 1.00 88.31 112 GLU A N 1
ATOM 886 C CA . GLU A 1 112 ? -15.537 -8.446 9.726 1.00 88.31 112 GLU A CA 1
ATOM 887 C C . GLU A 1 112 ? -16.450 -8.189 10.927 1.00 88.31 112 GLU A C 1
ATOM 889 O O . GLU A 1 112 ? -16.126 -8.496 12.076 1.00 88.31 112 GLU A O 1
ATOM 894 N N . ALA A 1 113 ? -17.648 -7.669 10.651 1.00 83.81 113 ALA A N 1
ATOM 895 C CA . ALA A 1 113 ? -18.647 -7.370 11.676 1.00 83.81 113 ALA A CA 1
ATOM 896 C C . ALA A 1 113 ? -19.128 -8.611 12.454 1.00 83.81 113 ALA A C 1
ATOM 898 O O . ALA A 1 113 ? -19.609 -8.484 13.579 1.00 83.81 113 ALA A O 1
ATOM 899 N N . ASP A 1 114 ? -19.001 -9.811 11.878 1.00 88.62 114 ASP A N 1
ATOM 900 C CA . ASP A 1 114 ? -19.309 -11.078 12.552 1.00 88.62 114 ASP A CA 1
ATOM 901 C C . ASP A 1 114 ? -18.173 -11.574 13.472 1.00 88.62 114 ASP A C 1
ATOM 903 O O . ASP A 1 114 ? -18.290 -12.630 14.097 1.00 88.62 114 ASP A O 1
ATOM 907 N N . GLY A 1 115 ? -17.090 -10.797 13.585 1.00 87.00 115 GLY A N 1
ATOM 908 C CA . GLY A 1 115 ? -15.916 -11.094 14.398 1.00 87.00 115 GLY A CA 1
ATOM 909 C C . GLY A 1 115 ? -14.880 -11.981 13.709 1.00 87.00 115 GLY A C 1
ATOM 910 O O . GLY A 1 115 ? -13.853 -12.284 14.320 1.00 87.00 115 GLY A O 1
ATOM 911 N N . THR A 1 116 ? -15.112 -12.408 12.465 1.00 94.50 116 THR A N 1
ATOM 912 C CA . THR A 1 116 ? -14.116 -13.156 11.692 1.00 94.50 116 THR A CA 1
ATOM 913 C C . THR A 1 116 ? -13.040 -12.234 11.119 1.00 94.50 116 THR A C 1
ATOM 915 O O . THR A 1 116 ? -13.195 -11.017 11.063 1.00 94.50 116 THR A O 1
ATOM 918 N N . VAL A 1 117 ? -11.914 -12.820 10.707 1.00 94.38 117 VAL A N 1
ATOM 919 C CA . VAL A 1 117 ? -10.867 -12.113 9.962 1.00 94.38 117 VAL A CA 1
ATOM 920 C C . VAL A 1 117 ? -10.757 -12.757 8.595 1.00 94.38 117 VAL A C 1
ATOM 922 O O . VAL A 1 117 ? -10.472 -13.953 8.490 1.00 94.38 117 VAL A O 1
ATOM 925 N N . ARG A 1 118 ? -10.967 -11.966 7.544 1.00 94.94 118 ARG A N 1
ATOM 926 C CA . ARG A 1 118 ? -10.642 -12.374 6.178 1.00 94.94 118 ARG A CA 1
ATOM 927 C C . ARG A 1 118 ? -9.222 -11.954 5.873 1.00 94.94 118 ARG A C 1
ATOM 929 O O . ARG A 1 118 ? -8.914 -10.775 5.991 1.00 94.94 118 ARG A O 1
ATOM 936 N N . THR A 1 119 ? -8.404 -12.895 5.415 1.00 95.31 119 THR A N 1
ATOM 937 C CA . THR A 1 119 ? -7.076 -12.617 4.864 1.00 95.31 119 THR A CA 1
ATOM 938 C C . THR A 1 119 ? -7.026 -13.104 3.424 1.00 95.31 119 THR A C 1
ATOM 940 O O . THR A 1 119 ? -7.326 -14.262 3.135 1.00 95.31 119 THR A O 1
ATOM 943 N N . VAL A 1 120 ? -6.647 -12.211 2.518 1.00 95.06 120 VAL A N 1
ATOM 944 C CA . VAL A 1 120 ? -6.414 -12.499 1.105 1.00 95.06 120 VAL A CA 1
ATOM 945 C C . VAL A 1 120 ? -4.922 -12.395 0.854 1.00 95.06 120 VAL A C 1
ATOM 947 O O . VAL A 1 120 ? -4.321 -11.374 1.170 1.00 95.06 120 VAL A O 1
ATOM 950 N N . HIS A 1 121 ? -4.338 -13.434 0.264 1.00 94.88 121 HIS A N 1
ATOM 951 C CA . HIS A 1 121 ? -2.988 -13.396 -0.290 1.00 94.88 121 HIS A CA 1
ATOM 952 C C . HIS A 1 121 ? -3.087 -13.317 -1.808 1.00 94.88 121 HIS A C 1
ATOM 954 O O . HIS A 1 121 ? -3.889 -14.036 -2.407 1.00 94.88 121 HIS A O 1
ATOM 960 N N . TYR A 1 122 ? -2.277 -12.465 -2.425 1.00 88.94 122 TYR A N 1
ATOM 961 C CA . TYR A 1 122 ? -2.264 -12.286 -3.871 1.00 88.94 122 TYR A CA 1
ATOM 962 C C . TYR A 1 122 ? -0.837 -12.257 -4.412 1.00 88.94 122 TYR A C 1
ATOM 964 O O . TYR A 1 122 ? 0.116 -11.913 -3.708 1.00 88.94 122 TYR A O 1
ATOM 972 N N . SER A 1 123 ? -0.700 -12.642 -5.677 1.00 88.31 123 SER A N 1
ATOM 973 C CA . SER A 1 123 ? 0.550 -12.560 -6.422 1.00 88.31 123 SER A CA 1
ATOM 974 C C . SER A 1 123 ? 0.280 -12.291 -7.895 1.00 88.31 123 SER A C 1
ATOM 976 O O . SER A 1 123 ? -0.692 -12.824 -8.430 1.00 88.31 123 SER A O 1
ATOM 978 N N . ALA A 1 124 ? 1.164 -11.535 -8.536 1.00 80.50 124 ALA A N 1
ATOM 979 C CA . ALA A 1 124 ? 1.181 -11.320 -9.978 1.00 80.50 124 ALA A CA 1
ATOM 980 C C . ALA A 1 124 ? 2.611 -11.494 -10.516 1.00 80.50 124 ALA A C 1
ATOM 982 O O . ALA A 1 124 ? 3.574 -11.149 -9.825 1.00 80.50 124 ALA A O 1
ATOM 983 N N . ASP A 1 125 ? 2.730 -12.050 -11.721 1.00 76.69 125 ASP A N 1
ATOM 984 C CA . ASP A 1 125 ? 3.965 -12.156 -12.503 1.00 76.69 125 ASP A CA 1
ATOM 985 C C . ASP A 1 125 ? 3.673 -11.970 -14.007 1.00 76.69 125 ASP A C 1
ATOM 987 O O . ASP A 1 125 ? 2.511 -11.963 -14.422 1.00 76.69 125 ASP A O 1
ATOM 991 N N . ASP A 1 126 ? 4.724 -11.833 -14.826 1.00 63.91 126 ASP A N 1
ATOM 992 C CA . ASP A 1 126 ? 4.640 -11.587 -16.281 1.00 63.91 126 ASP A CA 1
ATOM 993 C C . ASP A 1 126 ? 3.903 -12.664 -17.084 1.00 63.91 126 ASP A C 1
ATOM 995 O O . ASP A 1 126 ? 3.639 -12.494 -18.279 1.00 63.91 126 ASP A O 1
ATOM 999 N N . HIS A 1 127 ? 3.618 -13.810 -16.472 1.00 53.00 127 HIS A N 1
ATOM 1000 C CA . HIS A 1 127 ? 2.986 -14.947 -17.125 1.00 53.00 127 HIS A CA 1
ATOM 1001 C C . HIS A 1 127 ? 1.518 -15.118 -16.736 1.00 53.00 127 HIS A C 1
ATOM 1003 O O . HIS A 1 127 ? 0.820 -15.915 -17.369 1.00 53.00 127 HIS A O 1
ATOM 1009 N N . THR A 1 128 ? 1.022 -14.360 -15.757 1.00 52.12 128 THR A N 1
ATOM 1010 C CA . THR A 1 128 ? -0.374 -14.414 -15.316 1.00 52.12 128 THR A CA 1
ATOM 1011 C C . THR A 1 128 ? -0.999 -13.020 -15.318 1.00 52.12 12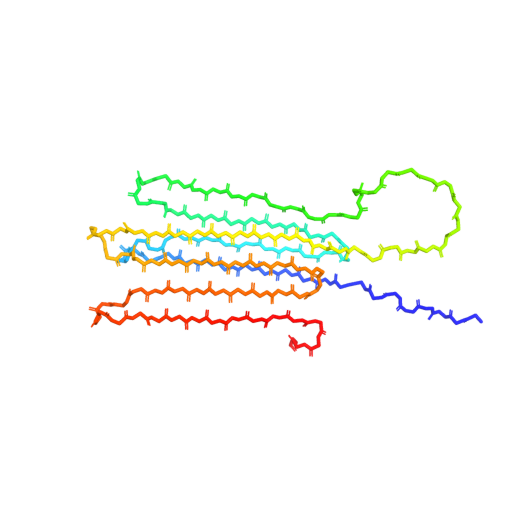8 THR A C 1
ATOM 1013 O O . THR A 1 128 ? -0.998 -12.327 -14.300 1.00 52.12 128 THR A O 1
ATOM 1016 N N . GLY A 1 129 ? -1.549 -12.637 -16.473 1.00 40.25 129 GLY A N 1
ATOM 1017 C CA . GLY A 1 129 ? -2.440 -11.488 -16.666 1.00 40.25 129 GLY A CA 1
ATOM 1018 C C . GLY A 1 129 ? -3.715 -11.913 -17.376 1.00 40.25 129 GLY A C 1
ATOM 1019 O O . GLY A 1 129 ? -3.599 -12.668 -18.369 1.00 40.25 129 GLY A O 1
#